Protein AF-A0A8J2L3B1-F1 (afdb_monomer_lite)

Radius of gyration: 19.69 Å; chains: 1; bounding box: 52×50×44 Å

Structure (mmCIF, N/CA/C/O backbone):
data_AF-A0A8J2L3B1-F1
#
_entry.id   AF-A0A8J2L3B1-F1
#
loop_
_atom_site.group_PDB
_atom_site.id
_atom_site.type_symbol
_atom_site.label_atom_id
_atom_site.label_alt_id
_atom_site.label_comp_id
_atom_site.label_asym_id
_atom_site.label_entity_id
_atom_site.label_seq_id
_atom_site.pdbx_PDB_ins_code
_atom_site.Cartn_x
_atom_site.Cartn_y
_atom_site.Cartn_z
_atom_site.occupancy
_atom_site.B_iso_or_equiv
_atom_site.auth_seq_id
_atom_site.auth_comp_id
_atom_site.auth_asym_id
_atom_site.auth_atom_id
_atom_site.pdbx_PDB_model_num
ATOM 1 N N . MET A 1 1 ? 34.720 2.460 -19.865 1.00 33.59 1 MET A N 1
ATOM 2 C CA . MET A 1 1 ? 34.268 1.052 -19.867 1.00 33.59 1 MET A CA 1
ATOM 3 C C . MET A 1 1 ? 33.206 0.924 -18.784 1.00 33.59 1 MET A C 1
ATOM 5 O O . MET A 1 1 ? 33.549 0.903 -17.614 1.00 33.59 1 MET A O 1
ATOM 9 N N . SER A 1 2 ? 31.931 1.013 -19.170 1.00 39.97 2 SER A N 1
ATOM 10 C CA . SER A 1 2 ? 30.773 0.931 -18.266 1.00 39.97 2 SER A CA 1
ATOM 11 C C . SER A 1 2 ? 30.398 -0.542 -18.116 1.00 39.97 2 SER A C 1
ATOM 13 O O . SER A 1 2 ? 30.169 -1.185 -19.138 1.00 39.97 2 SER A O 1
ATOM 15 N N . SER A 1 3 ? 30.393 -1.092 -16.899 1.00 41.16 3 SER A N 1
ATOM 16 C CA . SER A 1 3 ? 30.040 -2.505 -16.676 1.00 41.16 3 SER A CA 1
ATOM 17 C C . SER A 1 3 ? 28.597 -2.776 -17.137 1.00 41.16 3 SER A C 1
ATOM 19 O O . SER A 1 3 ? 27.703 -2.028 -16.733 1.00 41.16 3 SER A O 1
ATOM 21 N N . PRO A 1 4 ? 28.328 -3.808 -17.958 1.00 48.97 4 PRO A N 1
ATOM 22 C CA . PRO A 1 4 ? 26.982 -4.195 -18.366 1.00 48.97 4 PRO A CA 1
ATOM 23 C C . PRO A 1 4 ? 26.351 -5.128 -17.314 1.00 48.97 4 PRO A C 1
ATOM 25 O O . PRO A 1 4 ? 25.998 -6.261 -17.616 1.00 48.97 4 PRO A O 1
ATOM 28 N N . ASP A 1 5 ? 26.224 -4.682 -16.062 1.00 47.03 5 ASP A N 1
ATOM 29 C CA . ASP A 1 5 ? 25.797 -5.544 -14.936 1.00 47.03 5 ASP A CA 1
ATOM 30 C C . ASP A 1 5 ? 24.284 -5.548 -14.657 1.00 47.03 5 ASP A C 1
ATOM 32 O O . ASP A 1 5 ? 23.798 -6.165 -13.712 1.00 47.03 5 ASP A O 1
ATOM 36 N N . CYS A 1 6 ? 23.500 -4.826 -15.448 1.00 49.94 6 CYS A N 1
ATOM 37 C CA . CYS A 1 6 ? 22.132 -4.456 -15.083 1.00 49.94 6 CYS A CA 1
ATOM 38 C C . CYS A 1 6 ? 21.041 -5.079 -15.975 1.00 49.94 6 CYS A C 1
ATOM 40 O O . CYS A 1 6 ? 19.882 -5.161 -15.558 1.00 49.94 6 CYS A O 1
ATOM 42 N N . LEU A 1 7 ? 21.406 -5.573 -17.166 1.00 42.59 7 LEU A N 1
ATOM 43 C CA . LEU A 1 7 ? 20.522 -6.339 -18.059 1.00 42.59 7 LEU A CA 1
ATOM 44 C C . LEU A 1 7 ? 20.191 -7.739 -17.498 1.00 42.59 7 LEU A C 1
ATOM 46 O O . LEU A 1 7 ? 19.320 -8.425 -18.023 1.00 42.59 7 LEU A O 1
ATOM 50 N N . SER A 1 8 ? 20.856 -8.142 -16.413 1.00 53.88 8 SER A N 1
ATOM 51 C CA . SER A 1 8 ? 20.814 -9.465 -15.782 1.00 53.88 8 SER A CA 1
ATOM 52 C C . SER A 1 8 ? 20.020 -9.523 -14.474 1.00 53.88 8 SER A C 1
ATOM 54 O O . SER A 1 8 ? 19.992 -10.579 -13.845 1.00 53.88 8 SER A O 1
ATOM 56 N N . ARG A 1 9 ? 19.355 -8.436 -14.038 1.00 59.44 9 ARG A N 1
ATOM 57 C CA . ARG A 1 9 ? 18.649 -8.442 -12.739 1.00 59.44 9 ARG A CA 1
ATOM 58 C C . ARG A 1 9 ? 17.616 -9.562 -12.625 1.00 59.44 9 ARG A C 1
ATOM 60 O O . ARG A 1 9 ? 17.432 -10.072 -11.528 1.00 59.44 9 ARG A O 1
ATOM 67 N N . LEU A 1 10 ? 16.973 -9.942 -13.734 1.00 62.69 10 LEU A N 1
ATOM 68 C CA . LEU A 1 10 ? 16.026 -11.056 -13.806 1.00 62.69 10 LEU A CA 1
ATOM 69 C C . LEU A 1 10 ? 16.113 -11.754 -15.172 1.00 62.69 10 LEU A C 1
ATOM 71 O O . LEU A 1 10 ? 15.620 -11.200 -16.157 1.00 62.69 10 LEU A O 1
ATOM 75 N N . PRO A 1 11 ? 16.719 -12.951 -15.267 1.00 62.03 11 PRO A N 1
ATOM 76 C CA . PRO A 1 11 ? 16.758 -13.689 -16.522 1.00 62.03 11 PRO A CA 1
ATOM 77 C C . PRO A 1 11 ? 15.352 -14.161 -16.956 1.00 62.03 11 PRO A C 1
ATOM 79 O O . PRO A 1 11 ? 14.481 -14.392 -16.108 1.00 62.03 11 PRO A O 1
ATOM 82 N N . PRO A 1 12 ? 15.098 -14.337 -18.268 1.00 59.25 12 PRO A N 1
ATOM 83 C CA . PRO A 1 12 ? 13.831 -14.866 -18.770 1.00 59.25 12 PRO A CA 1
ATOM 84 C C . PRO A 1 12 ? 13.526 -16.248 -18.178 1.00 59.25 12 PRO A C 1
ATOM 86 O O . PRO A 1 12 ? 14.397 -17.112 -18.123 1.00 59.25 12 PRO A O 1
ATOM 89 N N . GLY A 1 13 ? 12.285 -16.469 -17.738 1.00 61.12 13 GLY A N 1
ATOM 90 C CA . GLY A 1 13 ? 11.867 -17.736 -17.115 1.00 61.12 13 GLY A CA 1
ATOM 91 C C . GLY A 1 13 ? 12.186 -17.856 -15.620 1.00 61.12 13 GLY A C 1
ATOM 92 O O . GLY A 1 13 ? 11.902 -18.889 -15.019 1.00 61.12 13 GLY A O 1
ATOM 93 N N . HIS A 1 14 ? 12.738 -16.804 -15.013 1.00 65.56 14 HIS A N 1
ATOM 94 C CA . HIS A 1 14 ? 12.866 -16.679 -13.565 1.00 65.56 14 HIS A CA 1
ATOM 95 C C . HIS A 1 14 ? 11.504 -16.414 -12.905 1.00 65.56 14 HIS A C 1
ATOM 97 O O . HIS A 1 14 ? 10.657 -15.716 -13.460 1.00 65.56 14 HIS A O 1
ATOM 103 N N . VAL A 1 15 ? 11.291 -16.919 -11.692 1.00 66.44 15 VAL A N 1
ATOM 104 C CA . VAL A 1 15 ? 10.022 -16.769 -10.946 1.00 66.44 15 VAL A CA 1
ATOM 105 C C . VAL A 1 15 ? 9.650 -15.300 -10.729 1.00 66.44 15 VAL A C 1
ATOM 107 O O . VAL A 1 15 ? 8.481 -14.918 -10.775 1.00 66.44 15 VAL A O 1
ATOM 110 N N . LEU A 1 16 ? 10.648 -14.435 -10.542 1.00 69.62 16 LEU A N 1
ATOM 111 C CA . LEU A 1 16 ? 10.411 -13.004 -10.385 1.00 69.62 16 LEU A CA 1
ATOM 112 C C . LEU A 1 16 ? 10.019 -12.325 -11.715 1.00 69.62 16 LEU A C 1
ATOM 114 O O . LEU A 1 16 ? 9.350 -11.292 -11.704 1.00 69.62 16 LEU A O 1
ATOM 118 N N . HIS A 1 17 ? 10.355 -12.918 -12.868 1.00 70.25 17 HIS A N 1
ATOM 119 C CA . HIS A 1 17 ? 9.866 -12.462 -14.173 1.00 70.25 17 HIS A CA 1
ATOM 120 C C . HIS A 1 17 ? 8.367 -12.756 -14.342 1.00 70.25 17 HIS A C 1
ATOM 122 O O . HIS A 1 17 ? 7.621 -11.909 -14.834 1.00 70.25 17 HIS A O 1
ATOM 128 N N . GLU A 1 18 ? 7.892 -13.914 -13.871 1.00 68.00 18 GLU A N 1
ATOM 129 C CA . GLU A 1 18 ? 6.455 -14.231 -13.823 1.00 68.00 18 GLU A CA 1
ATOM 130 C C . GLU A 1 18 ? 5.702 -13.276 -12.886 1.00 68.00 18 GLU A C 1
ATOM 132 O O . GLU A 1 18 ? 4.627 -12.788 -13.234 1.00 68.00 18 GLU A O 1
ATOM 137 N N . ARG A 1 19 ? 6.323 -12.904 -11.759 1.00 68.19 19 ARG A N 1
ATOM 138 C CA . ARG A 1 19 ? 5.835 -11.854 -10.844 1.00 68.19 19 ARG A CA 1
ATOM 139 C C . ARG A 1 19 ? 5.691 -10.484 -11.478 1.00 68.19 19 ARG A C 1
ATOM 141 O O . ARG A 1 19 ? 4.853 -9.699 -11.060 1.00 68.19 19 ARG A O 1
ATOM 148 N N . SER A 1 20 ? 6.517 -10.191 -12.469 1.00 69.50 20 SER A N 1
ATOM 149 C CA . SER A 1 20 ? 6.549 -8.888 -13.131 1.00 69.50 20 SER A CA 1
ATOM 150 C C . SER A 1 20 ? 5.639 -8.858 -14.354 1.00 69.50 20 SER A C 1
ATOM 152 O O . SER A 1 20 ? 5.878 -8.112 -15.296 1.00 69.50 20 SER A O 1
ATOM 154 N N . PHE A 1 21 ? 4.619 -9.721 -14.401 1.00 70.38 21 PHE A N 1
ATOM 155 C CA . PHE A 1 21 ? 3.727 -9.856 -15.557 1.00 70.38 21 PHE A CA 1
ATOM 156 C C . PHE A 1 21 ? 4.482 -10.153 -16.861 1.00 70.38 21 PHE A C 1
ATOM 158 O O . PHE A 1 21 ? 4.081 -9.715 -17.940 1.00 70.38 21 PHE A O 1
ATOM 165 N N . LYS A 1 22 ? 5.605 -10.880 -16.763 1.00 70.62 22 LYS A N 1
ATOM 166 C CA . LYS A 1 22 ? 6.511 -11.177 -17.884 1.00 70.62 22 LYS A CA 1
ATOM 167 C C . LYS A 1 22 ? 7.067 -9.922 -18.575 1.00 70.62 22 LYS A C 1
ATOM 169 O O . LYS A 1 22 ? 7.414 -9.966 -19.754 1.00 70.62 22 LYS A O 1
ATOM 174 N N . LYS A 1 23 ? 7.123 -8.795 -17.860 1.00 73.50 23 LYS A N 1
ATOM 175 C CA . LYS A 1 23 ? 7.695 -7.533 -18.331 1.00 73.50 23 LYS A CA 1
ATOM 176 C C . LYS A 1 23 ? 8.611 -6.959 -17.245 1.00 73.50 23 LYS A C 1
ATOM 178 O O . LYS A 1 23 ? 8.201 -6.870 -16.096 1.00 73.50 23 LYS A O 1
ATOM 183 N N . PRO A 1 24 ? 9.833 -6.509 -17.562 1.00 72.50 24 PRO A N 1
ATOM 184 C CA . PRO A 1 24 ? 10.739 -5.933 -16.568 1.00 72.50 24 PRO A CA 1
ATOM 185 C C . PRO A 1 24 ? 10.355 -4.475 -16.253 1.00 72.50 24 PRO A C 1
ATOM 187 O O . PRO A 1 24 ? 11.099 -3.542 -16.570 1.00 72.50 24 PRO A O 1
ATOM 190 N N . LEU A 1 25 ? 9.162 -4.263 -15.691 1.00 76.62 25 LEU A N 1
ATOM 191 C CA . LEU A 1 25 ? 8.579 -2.952 -15.391 1.00 76.62 25 LEU A CA 1
ATOM 192 C C . LEU A 1 25 ? 8.595 -2.645 -13.888 1.00 76.62 25 LEU A C 1
ATOM 194 O O . LEU A 1 25 ? 8.696 -3.530 -13.040 1.00 76.62 25 LEU A O 1
ATOM 198 N N . GLY A 1 26 ? 8.445 -1.361 -13.563 1.00 79.56 26 GLY A N 1
ATOM 199 C CA . GLY A 1 26 ? 8.335 -0.884 -12.189 1.00 79.56 26 GLY A CA 1
ATOM 200 C C . GLY A 1 26 ? 9.679 -0.722 -11.477 1.00 79.56 26 GLY A C 1
ATOM 201 O O . GLY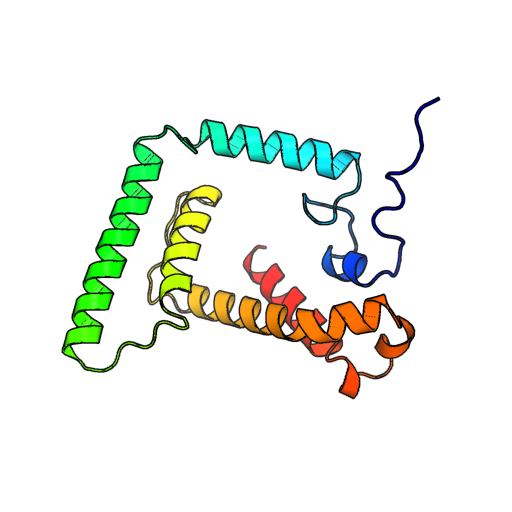 A 1 26 ? 10.743 -0.687 -12.091 1.00 79.56 26 GLY A O 1
ATOM 202 N N . ILE A 1 27 ? 9.615 -0.568 -10.153 1.00 84.38 27 ILE A N 1
ATOM 203 C CA . ILE A 1 27 ? 10.783 -0.253 -9.312 1.00 84.38 27 ILE A CA 1
ATOM 204 C C . ILE A 1 27 ? 11.381 -1.518 -8.675 1.00 84.38 27 ILE A C 1
ATOM 206 O O . ILE A 1 27 ? 12.591 -1.612 -8.524 1.00 84.38 27 ILE A O 1
ATOM 210 N N . LEU A 1 28 ? 10.568 -2.509 -8.305 1.00 78.75 28 LEU A N 1
ATOM 211 C CA . LEU A 1 28 ? 11.070 -3.693 -7.592 1.00 78.75 28 LEU A CA 1
ATOM 212 C C . LEU A 1 28 ? 11.743 -4.708 -8.525 1.00 78.75 28 LEU A C 1
ATOM 214 O O . LEU A 1 28 ? 12.774 -5.274 -8.177 1.00 78.75 28 LEU A O 1
ATOM 218 N N . PHE A 1 29 ? 11.183 -4.903 -9.719 1.00 74.56 29 PHE A N 1
ATOM 219 C CA . PHE A 1 29 ? 11.625 -5.917 -10.681 1.00 74.56 29 PHE A CA 1
ATOM 220 C C . PHE A 1 29 ? 11.934 -5.327 -12.070 1.00 74.56 29 PHE A C 1
ATOM 222 O O . PHE A 1 29 ? 12.010 -6.041 -13.071 1.00 74.56 29 PHE A O 1
ATOM 229 N N . GLY A 1 30 ? 12.106 -4.003 -12.136 1.00 73.06 30 GLY A N 1
ATOM 230 C CA . GLY A 1 30 ? 12.464 -3.295 -13.359 1.00 73.06 30 GLY A CA 1
ATOM 231 C C . GLY A 1 30 ? 13.917 -3.523 -13.774 1.00 73.06 30 GLY A C 1
ATOM 232 O O . GLY A 1 30 ? 14.808 -3.692 -12.935 1.00 73.06 30 GLY A O 1
ATOM 233 N N . ASN A 1 31 ? 14.168 -3.470 -15.083 1.00 77.56 31 ASN A N 1
ATOM 234 C CA . ASN A 1 31 ? 15.529 -3.349 -15.615 1.00 77.56 31 ASN A CA 1
ATOM 235 C C . ASN A 1 31 ? 16.112 -1.951 -15.318 1.00 77.56 31 ASN A C 1
ATOM 237 O O . ASN A 1 31 ? 15.400 -1.080 -14.828 1.00 77.56 31 ASN A O 1
ATOM 241 N N . GLU A 1 32 ? 17.393 -1.717 -15.611 1.00 76.62 32 GLU A N 1
ATOM 242 C CA . GLU A 1 32 ? 18.079 -0.458 -15.262 1.00 76.62 32 GLU A CA 1
ATOM 243 C C . GLU A 1 32 ? 17.320 0.806 -15.688 1.00 76.62 32 GLU A C 1
ATOM 245 O O . GLU A 1 32 ? 17.096 1.704 -14.874 1.00 76.62 32 GLU A O 1
ATOM 250 N N . ILE A 1 33 ? 16.894 0.845 -16.952 1.00 83.12 33 ILE A N 1
ATOM 251 C CA . ILE A 1 33 ? 16.253 2.013 -17.557 1.00 83.12 33 ILE A CA 1
ATOM 252 C C . ILE A 1 33 ? 14.876 2.234 -16.927 1.00 83.12 33 ILE A C 1
ATOM 254 O O . ILE A 1 33 ? 14.591 3.327 -16.434 1.00 83.12 33 ILE A O 1
ATOM 258 N N . ASN A 1 34 ? 14.038 1.194 -16.883 1.00 83.00 34 ASN A N 1
ATOM 259 C CA . ASN A 1 34 ? 12.690 1.295 -16.324 1.00 83.00 34 ASN A CA 1
ATOM 260 C C . ASN A 1 34 ? 12.739 1.614 -14.831 1.00 83.00 34 ASN A C 1
ATOM 262 O O . ASN A 1 34 ? 11.988 2.461 -14.357 1.00 83.00 34 ASN A O 1
ATOM 266 N N . TRP A 1 35 ? 13.668 1.001 -14.098 1.00 85.25 35 TRP A N 1
ATOM 267 C CA . TRP A 1 35 ? 13.891 1.286 -12.689 1.00 85.25 35 TRP A CA 1
ATOM 268 C C . TRP A 1 35 ? 14.270 2.749 -12.462 1.00 85.25 35 TRP A C 1
ATOM 270 O O . TRP A 1 35 ? 13.657 3.409 -11.623 1.00 85.25 35 TRP A O 1
ATOM 280 N N . ALA A 1 36 ? 15.251 3.273 -13.205 1.00 87.00 36 ALA A N 1
ATO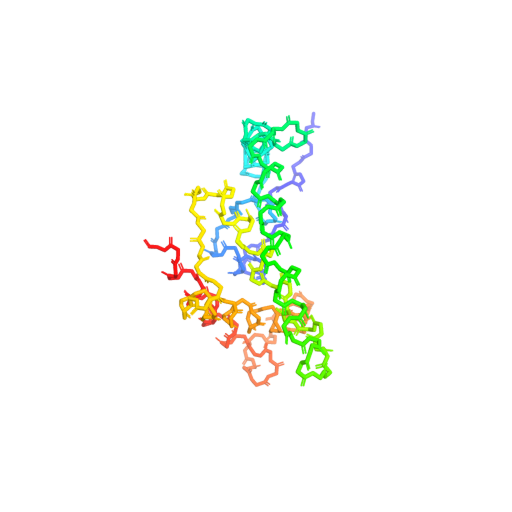M 281 C CA . ALA A 1 36 ? 15.721 4.646 -13.041 1.00 87.00 36 ALA A CA 1
ATOM 282 C C . ALA A 1 36 ? 14.603 5.657 -13.335 1.00 87.00 36 ALA A C 1
ATOM 284 O O . ALA A 1 36 ? 14.389 6.595 -12.559 1.00 87.00 36 ALA A O 1
ATOM 285 N N . VAL A 1 37 ? 13.845 5.427 -14.412 1.00 90.44 37 VAL A N 1
ATOM 286 C CA . VAL A 1 37 ? 12.702 6.263 -14.796 1.00 90.44 37 VAL A CA 1
ATOM 287 C C . VAL A 1 37 ? 11.591 6.183 -13.751 1.00 90.44 37 VAL A C 1
ATOM 289 O O . VAL A 1 37 ? 11.204 7.219 -13.210 1.00 90.44 37 VAL A O 1
ATOM 292 N N . CYS A 1 38 ? 11.111 4.983 -13.406 1.00 90.25 38 CYS A N 1
ATOM 293 C CA . CYS A 1 38 ? 10.035 4.799 -12.430 1.00 90.25 38 CYS A CA 1
ATOM 294 C C . CYS A 1 38 ? 10.419 5.339 -11.049 1.00 90.25 38 CYS A C 1
ATOM 296 O O . CYS A 1 38 ? 9.596 5.983 -10.403 1.00 90.25 38 CYS A O 1
ATOM 298 N N . ARG A 1 39 ? 11.666 5.143 -10.602 1.00 91.00 39 ARG A N 1
ATOM 299 C CA . ARG A 1 39 ? 12.160 5.677 -9.326 1.00 91.00 39 ARG A CA 1
ATOM 300 C C . ARG A 1 39 ? 12.199 7.203 -9.330 1.00 91.00 39 ARG A C 1
ATOM 302 O O . ARG A 1 39 ? 11.725 7.818 -8.376 1.00 91.00 39 ARG A O 1
ATOM 309 N N . SER A 1 40 ? 12.756 7.816 -10.379 1.00 92.62 40 SER A N 1
ATOM 310 C CA . SER A 1 40 ? 12.815 9.281 -10.495 1.00 92.62 40 SER A CA 1
ATOM 311 C C . SER A 1 40 ? 11.413 9.881 -10.557 1.00 92.62 40 SER A C 1
ATOM 313 O O . SER A 1 40 ? 11.124 10.851 -9.858 1.00 92.62 40 SER A O 1
ATOM 315 N N . PHE A 1 41 ? 10.530 9.272 -11.350 1.00 92.38 41 PHE A N 1
ATOM 316 C CA . PHE A 1 41 ? 9.131 9.659 -11.453 1.00 92.38 41 PHE A CA 1
ATOM 317 C C . PHE A 1 41 ? 8.425 9.564 -10.097 1.00 92.38 41 PHE A C 1
ATOM 319 O O . PHE A 1 41 ? 7.925 10.575 -9.614 1.00 92.38 41 PHE A O 1
ATOM 326 N N . ALA A 1 42 ? 8.451 8.399 -9.443 1.00 90.12 42 ALA A N 1
ATOM 327 C CA . ALA A 1 42 ? 7.783 8.183 -8.162 1.00 90.12 42 ALA A CA 1
ATOM 328 C C . ALA A 1 42 ? 8.283 9.151 -7.083 1.00 90.12 42 ALA A C 1
ATOM 330 O O . ALA A 1 42 ? 7.479 9.774 -6.400 1.00 90.12 42 ALA A O 1
ATOM 331 N N . SER A 1 43 ? 9.601 9.349 -6.970 1.00 89.75 43 SER A N 1
ATOM 332 C CA . SER A 1 43 ? 10.174 10.278 -5.990 1.00 89.75 43 SER A CA 1
ATOM 333 C C . SER A 1 43 ? 9.737 11.726 -6.236 1.00 89.75 43 SER A C 1
ATOM 335 O O . SER A 1 43 ? 9.319 12.408 -5.299 1.00 89.75 43 SER A O 1
ATOM 337 N N . LYS A 1 44 ? 9.765 12.190 -7.493 1.00 91.00 44 LYS A N 1
ATOM 338 C CA . LYS A 1 44 ? 9.297 13.537 -7.857 1.00 91.00 44 LYS A CA 1
ATOM 339 C C . LYS A 1 44 ? 7.802 13.704 -7.597 1.00 91.00 44 LYS A C 1
ATOM 341 O O . LYS A 1 44 ? 7.395 14.744 -7.090 1.00 91.00 44 LYS A O 1
ATOM 346 N N . THR A 1 45 ? 6.996 12.702 -7.937 1.00 88.19 45 THR A N 1
ATOM 347 C CA . THR A 1 45 ? 5.546 12.717 -7.726 1.00 88.19 45 THR A CA 1
ATOM 348 C C . THR A 1 45 ? 5.209 12.740 -6.238 1.00 88.19 45 THR A C 1
ATOM 350 O O . THR A 1 45 ? 4.473 13.624 -5.816 1.00 88.19 45 THR A O 1
ATOM 353 N N . LEU A 1 46 ? 5.815 11.870 -5.423 1.00 85.62 46 LEU A N 1
ATOM 354 C CA . LEU A 1 46 ? 5.621 11.866 -3.968 1.00 85.62 46 LEU A CA 1
ATOM 355 C C . LEU A 1 46 ? 5.987 13.220 -3.350 1.00 85.62 46 LEU A C 1
ATOM 357 O O . LEU A 1 46 ? 5.219 13.766 -2.561 1.00 85.62 46 LEU A O 1
ATOM 361 N N . HIS A 1 47 ? 7.114 13.809 -3.758 1.00 85.12 47 HIS A N 1
ATOM 362 C CA . HIS A 1 47 ? 7.510 15.131 -3.275 1.00 85.12 47 HIS A CA 1
ATOM 363 C C . HIS A 1 47 ? 6.497 16.222 -3.663 1.00 85.12 47 HIS A C 1
ATOM 365 O O . HIS A 1 47 ? 6.107 17.025 -2.819 1.00 85.12 47 HIS A O 1
ATOM 371 N N . LYS A 1 48 ? 6.014 16.223 -4.915 1.00 83.75 48 LYS A N 1
ATOM 372 C CA . LYS A 1 48 ? 4.980 17.162 -5.392 1.00 83.75 48 LYS A CA 1
ATOM 373 C C . LYS A 1 48 ? 3.640 16.998 -4.675 1.00 83.75 48 LYS A C 1
ATOM 375 O O . LYS A 1 48 ? 2.958 17.990 -4.452 1.00 83.75 48 LYS A O 1
ATOM 380 N N . LEU A 1 49 ? 3.274 15.771 -4.310 1.00 77.88 49 LEU A N 1
ATOM 381 C CA . LEU A 1 49 ? 2.057 15.470 -3.549 1.00 77.88 49 LEU A CA 1
ATOM 382 C C . LEU A 1 49 ? 2.156 15.879 -2.070 1.00 77.88 49 LEU A C 1
ATOM 384 O O . LEU A 1 49 ? 1.176 15.770 -1.339 1.00 77.88 49 LEU A O 1
ATOM 388 N N . GLY A 1 50 ? 3.311 16.383 -1.625 1.00 76.81 50 GLY A N 1
ATOM 389 C CA . GLY A 1 50 ? 3.496 16.876 -0.265 1.00 76.81 50 GLY A CA 1
ATOM 390 C C . GLY A 1 50 ? 4.078 15.845 0.698 1.00 76.81 50 GLY A C 1
ATOM 391 O O . GLY A 1 50 ? 4.039 16.066 1.908 1.00 76.81 50 GLY A O 1
ATOM 392 N N . PHE A 1 51 ? 4.657 14.748 0.199 1.00 76.06 51 PHE A N 1
ATOM 393 C CA . PHE A 1 51 ? 5.385 13.805 1.046 1.00 76.06 51 PHE A CA 1
ATOM 394 C C . PHE A 1 51 ? 6.502 14.534 1.817 1.00 76.06 51 PHE A C 1
ATOM 396 O O . PHE A 1 51 ? 7.440 15.076 1.225 1.00 76.06 51 PHE A O 1
ATOM 403 N N . GLY A 1 52 ? 6.367 14.571 3.146 1.00 71.12 52 GLY A N 1
ATOM 404 C CA . GLY A 1 52 ? 7.311 15.185 4.084 1.00 71.12 52 GLY A CA 1
ATOM 405 C C . GLY A 1 52 ? 7.077 16.660 4.439 1.00 71.12 52 GLY A C 1
ATOM 406 O O . GLY A 1 52 ? 7.749 17.135 5.349 1.00 71.12 52 GLY A O 1
ATOM 407 N N . ARG A 1 53 ? 6.182 17.399 3.754 1.00 72.00 53 ARG A N 1
ATOM 408 C CA . ARG A 1 53 ? 5.927 18.841 4.029 1.00 72.00 53 ARG A CA 1
ATOM 409 C C . ARG A 1 53 ? 4.512 19.353 3.705 1.00 72.00 53 ARG A C 1
ATOM 411 O O . ARG A 1 53 ? 4.241 20.537 3.884 1.00 72.00 53 ARG A O 1
ATOM 418 N N . GLY A 1 54 ? 3.628 18.527 3.151 1.00 78.81 54 GLY A N 1
ATOM 419 C CA . GLY A 1 54 ? 2.322 18.966 2.664 1.00 78.81 54 GLY A CA 1
ATOM 420 C C . GLY A 1 54 ? 1.231 18.862 3.721 1.00 78.81 54 GLY A C 1
ATOM 421 O O . GLY A 1 54 ? 0.811 17.755 4.044 1.00 78.81 54 GLY A O 1
ATOM 422 N N . ALA A 1 55 ? 0.690 20.004 4.153 1.00 78.62 55 ALA A N 1
ATOM 423 C CA . ALA A 1 55 ? -0.433 20.075 5.097 1.00 78.62 55 ALA A CA 1
ATOM 424 C C . ALA A 1 55 ? -1.660 19.260 4.646 1.00 78.62 55 ALA A C 1
ATOM 426 O O . ALA A 1 55 ? -2.371 18.686 5.464 1.00 78.62 55 ALA A O 1
ATOM 427 N N . ARG A 1 56 ? -1.888 19.159 3.327 1.00 80.62 56 ARG A N 1
ATOM 428 C CA . ARG A 1 56 ? -2.974 18.350 2.762 1.00 80.62 56 ARG A CA 1
ATOM 429 C C . ARG A 1 56 ? -2.809 16.872 3.100 1.00 80.62 56 ARG A C 1
ATOM 431 O O . ARG A 1 56 ? -3.777 16.238 3.481 1.00 80.62 56 ARG A O 1
ATOM 438 N N . LEU A 1 57 ? -1.604 16.327 2.956 1.00 80.94 57 LEU A N 1
ATOM 439 C CA . LEU A 1 57 ? -1.353 14.924 3.255 1.00 80.94 57 LEU A CA 1
ATOM 440 C C . LEU A 1 57 ? -1.529 14.637 4.748 1.00 80.94 57 LEU A C 1
ATOM 442 O O . LEU A 1 57 ? -2.197 13.681 5.123 1.00 80.94 57 LEU A O 1
ATOM 446 N N . GLU A 1 58 ? -0.916 15.468 5.583 1.00 85.88 58 GLU A N 1
ATOM 447 C CA . GLU A 1 58 ? -1.000 15.332 7.033 1.00 85.88 58 GLU A CA 1
ATOM 448 C C . GLU A 1 58 ? -2.453 15.365 7.509 1.00 85.88 58 GLU A C 1
ATOM 450 O O . GLU A 1 58 ? -2.851 14.524 8.306 1.00 85.88 58 GLU A O 1
ATOM 455 N N . TYR A 1 59 ? -3.270 16.247 6.927 1.00 87.81 59 TYR A N 1
ATOM 456 C CA . TYR A 1 59 ? -4.709 16.274 7.162 1.00 87.81 59 TYR A CA 1
ATOM 457 C C . TYR A 1 59 ? -5.375 14.920 6.876 1.00 87.81 59 TYR A C 1
ATOM 459 O O . TYR A 1 59 ? -6.058 14.403 7.750 1.00 87.81 59 TYR A O 1
ATOM 467 N N . TYR A 1 60 ? -5.135 14.299 5.714 1.00 85.12 60 TYR A N 1
ATOM 468 C CA . TYR A 1 60 ? -5.746 12.998 5.397 1.00 85.12 60 TYR A CA 1
ATOM 469 C C . TYR A 1 60 ? -5.261 11.865 6.294 1.00 85.12 60 TYR A C 1
ATOM 471 O O . TYR A 1 60 ? -6.060 11.015 6.676 1.00 85.12 60 TYR A O 1
ATOM 479 N N . ILE A 1 61 ? -3.971 11.851 6.638 1.00 89.00 61 ILE A N 1
ATOM 480 C CA . ILE A 1 61 ? -3.439 10.869 7.585 1.00 89.00 61 ILE A CA 1
ATOM 481 C C . ILE A 1 61 ? -4.130 11.045 8.939 1.00 89.00 61 ILE A C 1
ATOM 483 O O . ILE A 1 61 ? -4.592 10.060 9.502 1.00 89.00 61 ILE A O 1
ATOM 487 N N . ASN A 1 62 ? -4.249 12.279 9.433 1.00 91.62 62 ASN A N 1
ATOM 488 C CA . ASN A 1 62 ? -4.910 12.564 10.705 1.00 91.62 62 ASN A CA 1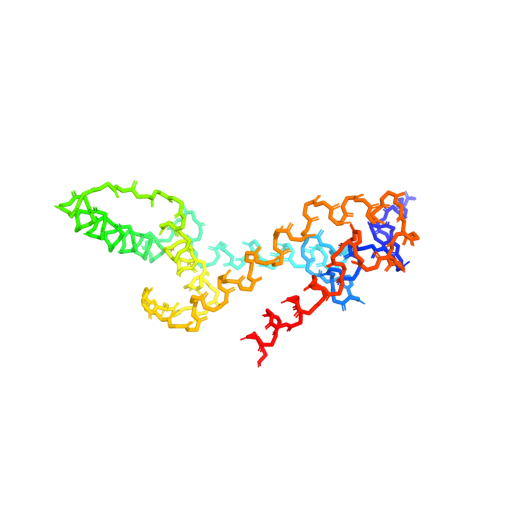
ATOM 489 C C . ASN A 1 62 ? -6.392 12.179 10.676 1.00 91.62 62 ASN A C 1
ATOM 491 O O . ASN A 1 62 ? -6.850 11.531 11.607 1.00 91.62 62 ASN A O 1
ATOM 495 N N . THR A 1 63 ? -7.114 12.477 9.592 1.00 90.25 63 THR A N 1
ATOM 496 C CA . THR A 1 63 ? -8.510 12.043 9.425 1.00 90.25 63 THR A CA 1
ATOM 497 C C . THR A 1 63 ? -8.642 10.519 9.479 1.00 90.25 63 THR A C 1
ATOM 499 O O . 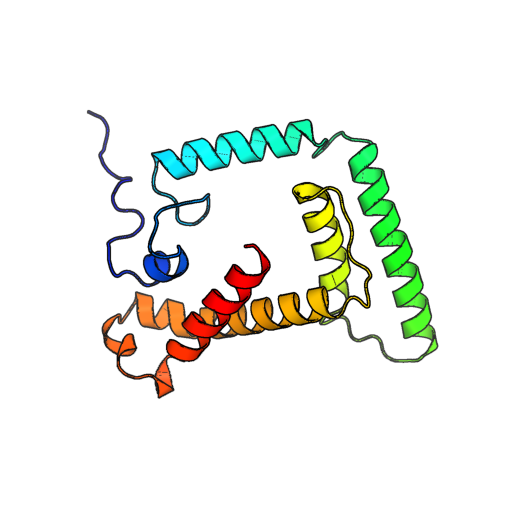THR A 1 63 ? -9.505 10.004 10.182 1.00 90.25 63 THR A O 1
ATOM 502 N N . GLU A 1 64 ? -7.776 9.776 8.785 1.00 91.00 64 GLU A N 1
ATOM 503 C CA . GLU A 1 64 ? -7.834 8.309 8.815 1.00 91.00 64 GLU A CA 1
ATOM 504 C C . GLU A 1 64 ? -7.445 7.749 10.197 1.00 91.00 64 GLU A C 1
ATOM 506 O O . GLU A 1 64 ? -7.992 6.740 10.647 1.00 91.00 64 GLU A O 1
ATOM 511 N N . VAL A 1 65 ? -6.510 8.402 10.893 1.00 92.94 65 VAL A N 1
ATOM 512 C CA . VAL A 1 65 ? -6.119 8.052 12.266 1.00 92.94 65 VAL A CA 1
ATOM 513 C C . VAL A 1 65 ? -7.277 8.284 13.235 1.00 92.94 65 VAL A C 1
ATOM 515 O O . VAL A 1 65 ? -7.568 7.389 14.024 1.00 92.94 65 VAL A O 1
ATOM 518 N N . GLU A 1 66 ? -7.969 9.421 13.149 1.00 93.75 66 GLU A N 1
ATOM 519 C CA . GLU A 1 66 ? -9.169 9.720 13.943 1.00 93.75 66 GLU A CA 1
ATOM 520 C C . GLU A 1 66 ? -10.262 8.663 13.710 1.00 93.75 66 GLU A C 1
ATOM 522 O O . GLU A 1 66 ? -10.731 8.045 14.667 1.00 93.75 66 GLU A O 1
ATOM 527 N N . ASP A 1 67 ? -10.583 8.355 12.447 1.00 90.12 67 ASP A N 1
ATOM 528 C CA . ASP A 1 67 ? -11.555 7.311 12.081 1.00 90.12 67 ASP A CA 1
ATOM 529 C C . ASP A 1 67 ? -11.147 5.921 12.613 1.00 90.12 67 ASP A C 1
ATOM 531 O O . ASP A 1 67 ? -11.995 5.089 12.958 1.00 90.12 67 ASP A O 1
ATOM 535 N N . THR A 1 68 ? -9.843 5.644 12.677 1.00 90.50 68 THR A N 1
ATOM 536 C CA . THR A 1 68 ? -9.299 4.381 13.195 1.00 90.50 68 THR A CA 1
ATOM 537 C C . THR A 1 68 ? -9.372 4.312 14.721 1.00 90.50 68 THR A C 1
ATOM 539 O O . THR A 1 68 ? -9.692 3.252 15.259 1.00 90.50 68 THR A O 1
ATOM 542 N N . ILE A 1 69 ? -9.114 5.419 15.422 1.00 92.31 69 ILE A N 1
ATOM 543 C CA . ILE A 1 69 ? -9.224 5.506 16.886 1.00 92.31 69 ILE A CA 1
ATOM 544 C C . ILE A 1 69 ? -10.676 5.293 17.316 1.00 92.31 69 ILE A C 1
ATOM 546 O O . ILE A 1 69 ? -10.922 4.449 18.171 1.00 92.31 69 ILE A O 1
ATOM 550 N N . LEU A 1 70 ? -11.636 5.953 16.662 1.00 91.25 70 LEU A N 1
ATOM 551 C CA . LEU A 1 70 ? -13.063 5.783 16.966 1.00 91.25 70 LEU A CA 1
ATOM 552 C C . LEU A 1 70 ? -13.510 4.316 16.841 1.00 91.25 70 LEU A C 1
ATOM 554 O O . LEU A 1 70 ? -14.242 3.798 17.681 1.00 91.25 70 LEU A O 1
ATOM 558 N N . LYS A 1 71 ? -13.021 3.604 15.819 1.00 87.81 71 LYS A N 1
ATOM 559 C CA . LYS A 1 71 ? -13.293 2.164 15.650 1.00 87.81 71 LYS A CA 1
ATOM 560 C C . LYS A 1 71 ? -12.629 1.314 16.718 1.00 87.81 71 LYS A C 1
ATOM 562 O O . LYS A 1 71 ? -13.188 0.302 17.133 1.00 87.81 71 LYS A O 1
ATOM 567 N N . LEU A 1 72 ? -11.425 1.692 17.139 1.00 90.00 72 LEU A N 1
ATOM 568 C CA . LEU A 1 72 ? -10.721 0.999 18.208 1.00 90.00 72 LEU A CA 1
ATOM 569 C C . LEU A 1 72 ? -11.479 1.133 19.533 1.00 90.00 72 LEU A C 1
ATOM 571 O O . LEU A 1 72 ? -11.624 0.138 20.241 1.00 90.00 72 LEU A O 1
ATOM 575 N N . GLU A 1 73 ? -11.991 2.324 19.838 1.00 90.69 73 GLU A N 1
ATOM 576 C CA . GLU A 1 73 ? -12.825 2.583 21.013 1.00 90.69 73 GLU A CA 1
ATOM 577 C C . GLU A 1 73 ? -14.092 1.713 20.983 1.00 90.69 73 GLU A C 1
ATOM 579 O O . GLU A 1 73 ? -14.315 0.942 21.916 1.00 90.69 73 GLU A O 1
ATOM 584 N N . GLU A 1 74 ? -14.834 1.701 19.867 1.00 89.06 74 GLU A N 1
ATOM 585 C CA . GLU A 1 74 ? -16.041 0.870 19.698 1.00 89.06 74 GLU A CA 1
ATOM 586 C C . GLU A 1 74 ? -15.768 -0.636 19.894 1.00 89.06 74 GLU A C 1
ATOM 588 O O . GLU A 1 74 ? -16.568 -1.361 20.492 1.00 89.06 74 GLU A O 1
ATOM 593 N N . ILE A 1 75 ? -14.639 -1.141 19.388 1.00 87.38 75 ILE A N 1
ATOM 594 C CA . ILE A 1 75 ? -14.263 -2.556 19.535 1.00 87.38 75 ILE A CA 1
ATOM 595 C C . ILE A 1 75 ? -13.857 -2.865 20.977 1.00 87.38 75 ILE A C 1
ATOM 597 O O . ILE A 1 75 ? -14.218 -3.920 21.501 1.00 87.38 75 ILE A O 1
ATOM 601 N N . THR A 1 76 ? -13.126 -1.954 21.618 1.00 86.31 76 THR A N 1
ATOM 602 C CA . THR A 1 76 ? -12.641 -2.129 22.993 1.00 86.31 76 THR A CA 1
ATOM 603 C C . THR A 1 76 ? -13.796 -2.112 23.994 1.00 86.31 76 THR A C 1
ATOM 605 O O . THR A 1 76 ? -13.787 -2.883 24.951 1.00 86.31 76 THR A O 1
ATOM 608 N N . GLU A 1 77 ? -14.842 -1.321 23.738 1.00 88.06 77 GLU A N 1
ATOM 609 C CA . GLU A 1 77 ? -16.091 -1.359 24.510 1.00 88.06 77 GLU A CA 1
ATOM 610 C C . GLU A 1 77 ? -16.822 -2.708 24.396 1.00 88.06 77 GLU A C 1
ATOM 612 O O . GLU A 1 77 ? -17.503 -3.136 25.329 1.00 88.06 77 GLU A O 1
ATOM 617 N N . ARG A 1 78 ? -16.671 -3.407 23.264 1.00 83.00 78 ARG A N 1
ATOM 618 C CA . ARG A 1 78 ? -17.324 -4.697 22.983 1.00 83.00 78 ARG A CA 1
ATO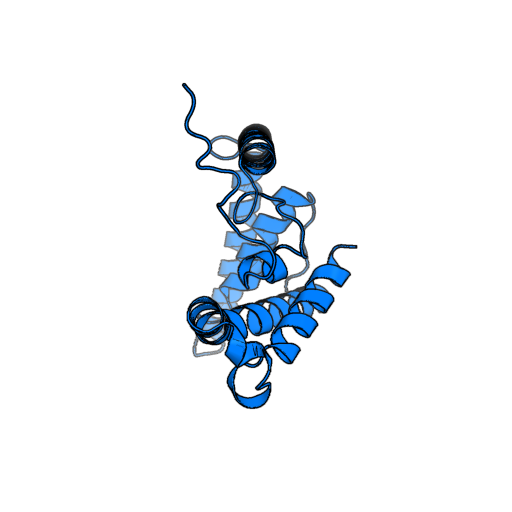M 619 C C . ARG A 1 78 ? -16.504 -5.918 23.407 1.00 83.00 78 ARG A C 1
ATOM 621 O O . ARG A 1 78 ? -17.030 -7.031 23.356 1.00 83.00 78 ARG A O 1
ATOM 628 N N . GLY A 1 79 ? -15.252 -5.741 23.836 1.00 83.25 79 GLY A N 1
ATOM 629 C CA . GLY A 1 79 ? -14.419 -6.813 24.380 1.00 83.25 79 GLY A CA 1
ATOM 630 C C . GLY A 1 79 ? -12.999 -6.859 23.813 1.00 83.25 79 GLY A C 1
ATOM 631 O O . GLY A 1 79 ? -12.298 -5.854 23.743 1.00 83.25 79 GLY A O 1
ATOM 632 N N . ILE A 1 80 ? -12.524 -8.067 23.488 1.00 82.25 80 ILE A N 1
ATOM 633 C CA . ILE A 1 80 ? -11.113 -8.311 23.156 1.00 82.25 80 ILE A CA 1
ATOM 634 C C . ILE A 1 80 ? -10.788 -7.790 21.750 1.00 82.25 80 ILE A C 1
ATOM 636 O O . ILE A 1 80 ? -11.348 -8.250 20.756 1.00 82.25 80 ILE A O 1
ATOM 640 N N . PHE A 1 81 ? -9.818 -6.880 21.670 1.00 86.25 81 PHE A N 1
ATOM 641 C CA . PHE A 1 81 ? -9.284 -6.352 20.419 1.00 86.25 81 PHE A CA 1
ATOM 642 C C . PHE A 1 81 ? -8.361 -7.360 19.715 1.00 86.25 81 PHE A C 1
ATOM 644 O O . PHE A 1 81 ? -7.376 -7.829 20.290 1.00 86.25 81 PHE A O 1
ATOM 651 N N . GLN A 1 82 ? -8.644 -7.651 18.441 1.00 84.00 82 GLN A N 1
ATOM 652 C CA . GLN A 1 82 ? -7.757 -8.416 17.565 1.00 84.00 82 GLN A CA 1
ATOM 653 C C . GLN A 1 82 ? -6.986 -7.459 16.633 1.00 84.00 82 GLN A C 1
ATOM 655 O O . GLN A 1 82 ? -7.562 -6.949 15.672 1.00 84.00 82 GLN A O 1
ATOM 660 N N . PRO A 1 83 ? -5.676 -7.234 16.856 1.00 82.69 83 PRO A N 1
ATOM 661 C CA . PRO A 1 83 ? -4.892 -6.287 16.055 1.00 82.69 83 PRO A CA 1
ATOM 662 C C . PRO A 1 83 ? -4.607 -6.772 14.630 1.00 82.69 83 PRO A C 1
ATOM 664 O O . PRO A 1 83 ? -4.349 -5.970 13.732 1.00 82.69 83 PRO A O 1
ATOM 667 N N . HIS A 1 84 ? -4.622 -8.088 14.401 1.00 83.88 84 HIS A N 1
ATOM 668 C CA . HIS A 1 84 ? -4.375 -8.648 13.077 1.00 83.88 84 HIS A CA 1
ATOM 669 C C . HIS A 1 84 ? -5.520 -8.280 12.133 1.00 83.88 84 HIS A C 1
ATOM 671 O O . HIS A 1 84 ? -6.670 -8.588 12.429 1.00 83.88 84 HIS A O 1
ATOM 677 N N . GLY A 1 85 ? -5.226 -7.646 10.997 1.00 80.50 85 GLY A N 1
ATOM 678 C CA . GLY A 1 85 ? -6.276 -7.204 10.075 1.00 80.50 85 GLY A CA 1
ATOM 679 C C . GLY A 1 85 ? -6.656 -5.735 10.212 1.00 80.50 85 GLY A C 1
ATOM 680 O O . GLY A 1 85 ? -6.955 -5.081 9.217 1.00 80.50 85 GLY A O 1
ATOM 681 N N . PHE A 1 86 ? -6.614 -5.211 11.437 1.00 85.81 86 PHE A N 1
ATOM 682 C CA . PHE A 1 86 ? -7.255 -3.945 11.786 1.00 85.81 86 PHE A CA 1
ATOM 683 C C . PHE A 1 86 ? -6.701 -2.746 11.002 1.00 85.81 86 PHE A C 1
ATOM 685 O O . PHE A 1 86 ? -7.455 -1.945 10.457 1.00 85.81 86 PHE A O 1
ATOM 692 N N . PHE A 1 87 ? -5.377 -2.666 10.863 1.00 87.81 87 PHE A N 1
ATOM 693 C CA . PHE A 1 87 ? -4.707 -1.548 10.192 1.00 87.81 87 PHE A CA 1
ATOM 694 C C . PHE A 1 87 ? -4.614 -1.685 8.668 1.00 87.81 87 PHE A C 1
ATOM 696 O O . PHE A 1 87 ? -4.093 -0.784 8.011 1.00 87.81 87 PHE A O 1
ATOM 703 N N . HIS A 1 88 ? -5.099 -2.780 8.078 1.00 86.88 88 HIS A N 1
ATOM 704 C CA . HIS A 1 88 ? -4.961 -3.009 6.638 1.00 86.88 88 HIS A CA 1
ATOM 705 C C . HIS A 1 88 ? -5.757 -1.989 5.821 1.00 86.88 88 HIS A C 1
ATOM 707 O O . HIS A 1 88 ? -5.206 -1.362 4.920 1.00 86.88 88 HIS A O 1
ATOM 713 N N . VAL A 1 89 ? -7.027 -1.789 6.180 1.00 86.75 89 VAL A N 1
ATOM 714 C CA . VAL A 1 89 ? -7.923 -0.843 5.505 1.00 86.75 89 VAL A CA 1
ATOM 715 C C . VAL A 1 89 ? -7.448 0.607 5.681 1.00 86.75 89 VAL A C 1
ATOM 717 O O . VAL A 1 89 ? -7.245 1.253 4.656 1.00 86.75 89 VAL A O 1
ATOM 720 N N . PRO A 1 90 ? -7.158 1.103 6.906 1.00 89.19 90 PRO A N 1
ATOM 721 C CA . PRO A 1 90 ? -6.636 2.460 7.092 1.00 89.19 90 PRO A CA 1
ATOM 722 C C . PRO A 1 90 ? -5.353 2.741 6.309 1.00 89.19 90 PRO A C 1
ATOM 724 O O . PRO A 1 90 ? -5.216 3.759 5.631 1.00 89.19 90 PRO A O 1
ATOM 727 N N . THR A 1 91 ? -4.407 1.799 6.343 1.00 89.00 91 THR A N 1
ATOM 728 C CA . THR A 1 91 ? -3.135 1.956 5.627 1.00 89.00 91 THR A CA 1
ATOM 729 C C . THR A 1 91 ? -3.365 2.005 4.119 1.00 89.00 91 THR A C 1
ATOM 731 O O . THR A 1 91 ? -2.765 2.824 3.420 1.00 89.00 91 THR A O 1
ATOM 734 N N . LEU A 1 92 ? -4.245 1.141 3.607 1.00 88.56 92 LEU A N 1
ATOM 735 C CA . LEU A 1 92 ? -4.556 1.087 2.187 1.00 88.56 92 LEU A CA 1
ATOM 736 C C . LEU A 1 92 ? -5.323 2.329 1.725 1.00 88.56 92 LEU A C 1
ATOM 738 O O . LEU A 1 92 ? -5.021 2.828 0.650 1.00 88.56 92 LEU A O 1
ATOM 742 N N . ASN A 1 93 ? -6.231 2.875 2.534 1.00 88.69 93 ASN A N 1
ATOM 743 C CA . ASN A 1 93 ? -6.941 4.122 2.242 1.00 88.69 93 ASN A CA 1
ATOM 744 C C . ASN A 1 93 ? -5.992 5.311 2.103 1.00 88.69 93 ASN A C 1
ATOM 746 O O . ASN A 1 93 ? -6.101 6.064 1.137 1.00 88.69 93 ASN A O 1
ATOM 750 N N . ILE A 1 94 ? -5.017 5.446 3.008 1.00 88.56 94 ILE A N 1
ATOM 751 C CA . ILE A 1 94 ? -3.989 6.490 2.909 1.00 88.56 94 ILE A CA 1
ATOM 752 C C . ILE A 1 94 ? -3.214 6.336 1.593 1.00 88.56 94 ILE A C 1
ATOM 754 O O . ILE A 1 94 ? -3.084 7.294 0.831 1.00 88.56 94 ILE A O 1
ATOM 758 N N . LEU A 1 95 ? -2.736 5.124 1.286 1.00 86.56 95 LEU A N 1
ATOM 759 C CA . LEU A 1 95 ? -2.016 4.829 0.039 1.00 86.56 95 LEU A CA 1
ATOM 760 C C . LEU A 1 95 ? -2.875 5.048 -1.212 1.00 86.56 95 LEU A C 1
ATOM 762 O O . LEU A 1 95 ? -2.385 5.571 -2.211 1.00 86.56 95 LEU A O 1
ATOM 766 N N . TRP A 1 96 ? -4.149 4.675 -1.170 1.00 86.50 96 TRP A N 1
ATOM 767 C CA . TRP A 1 96 ? -5.071 4.850 -2.283 1.00 86.50 96 TRP A CA 1
ATOM 768 C C . TRP A 1 96 ? -5.360 6.320 -2.534 1.00 86.50 96 TRP A C 1
ATOM 770 O O . TRP A 1 96 ? -5.300 6.774 -3.674 1.00 86.50 96 TRP A O 1
ATOM 780 N N . TYR A 1 97 ? -5.553 7.090 -1.467 1.00 84.50 97 TYR A N 1
ATOM 781 C CA . TYR A 1 97 ? -5.715 8.529 -1.551 1.00 84.50 97 TYR A CA 1
ATOM 782 C C . TYR A 1 97 ? -4.514 9.194 -2.233 1.00 84.50 97 TYR A C 1
ATOM 784 O O . TYR A 1 97 ? -4.683 10.057 -3.094 1.00 84.50 97 TYR A O 1
ATOM 792 N N . PHE A 1 98 ? -3.293 8.749 -1.927 1.00 79.94 98 PHE A N 1
ATOM 793 C CA . PHE A 1 98 ? -2.093 9.242 -2.602 1.00 79.94 98 PHE A CA 1
ATOM 794 C C . PHE A 1 98 ? -2.074 8.990 -4.109 1.00 79.94 98 PHE A C 1
ATOM 796 O O . PHE A 1 98 ? -1.524 9.798 -4.857 1.00 79.94 98 PHE A O 1
ATOM 803 N N . ILE A 1 99 ? -2.608 7.851 -4.545 1.00 80.44 99 ILE A N 1
ATOM 804 C CA . ILE A 1 99 ? -2.510 7.392 -5.933 1.00 80.44 99 ILE A CA 1
ATOM 805 C C . ILE A 1 99 ? -3.696 7.903 -6.759 1.00 80.44 99 ILE A C 1
ATOM 807 O O . ILE A 1 99 ? -3.502 8.404 -7.865 1.00 80.44 99 ILE A O 1
ATOM 811 N N . ALA A 1 100 ? -4.910 7.791 -6.221 1.00 81.81 100 ALA A N 1
ATOM 812 C CA . ALA A 1 100 ? -6.173 8.024 -6.915 1.00 81.81 100 ALA A CA 1
ATOM 813 C C . ALA A 1 100 ? -6.926 9.279 -6.434 1.00 81.81 100 ALA A C 1
ATOM 815 O O . ALA A 1 100 ? -7.925 9.659 -7.040 1.00 81.81 100 ALA A O 1
ATOM 816 N N . GLY A 1 101 ? -6.492 9.926 -5.344 1.00 80.44 101 GLY A N 1
ATOM 817 C CA . GLY A 1 101 ? -7.154 11.110 -4.777 1.00 80.44 101 GLY A CA 1
ATOM 818 C C . GLY A 1 101 ? -8.527 10.838 -4.151 1.00 80.44 101 GLY A C 1
ATOM 819 O O . GLY A 1 101 ? -9.232 11.781 -3.790 1.00 80.44 101 GLY A O 1
ATOM 820 N N . THR A 1 102 ? -8.912 9.569 -4.028 1.00 82.31 102 THR A N 1
ATOM 821 C CA . THR A 1 102 ? -10.193 9.100 -3.487 1.00 82.31 102 THR A CA 1
ATOM 822 C C . THR A 1 102 ? -9.951 8.157 -2.310 1.00 82.31 102 THR A C 1
ATOM 824 O O . THR A 1 102 ? -8.848 7.637 -2.147 1.00 82.31 102 THR A O 1
ATOM 827 N N . ARG A 1 103 ? -10.966 7.962 -1.463 1.00 79.38 103 ARG A N 1
ATOM 828 C CA . ARG A 1 103 ? -10.926 7.013 -0.340 1.00 79.38 103 ARG A CA 1
ATOM 829 C C . ARG A 1 103 ? -12.008 5.958 -0.512 1.00 79.38 103 ARG A C 1
ATOM 831 O O . ARG A 1 103 ? -13.088 6.287 -1.005 1.00 79.38 103 ARG A O 1
ATOM 838 N N . PHE A 1 104 ? -11.741 4.738 -0.064 1.00 81.56 104 PHE A N 1
ATOM 839 C CA . PHE A 1 104 ? -12.772 3.714 0.035 1.00 81.56 104 PHE A CA 1
ATOM 840 C C . PHE A 1 104 ? -13.524 3.846 1.359 1.00 81.56 104 PHE A C 1
ATOM 842 O O . PHE A 1 104 ? -13.000 4.348 2.359 1.00 81.56 104 PHE A O 1
ATOM 849 N N . SER A 1 105 ? -14.764 3.361 1.383 1.00 81.19 105 SER A N 1
ATOM 850 C CA . SER A 1 105 ? -15.441 3.113 2.655 1.00 81.19 105 SER A CA 1
ATOM 851 C C . SER A 1 105 ? -14.735 1.967 3.383 1.00 81.19 105 SER A C 1
ATOM 853 O O . SER A 1 105 ? -14.296 1.004 2.760 1.00 81.19 105 SER A O 1
ATOM 855 N N . HIS A 1 106 ? -14.649 2.007 4.714 1.00 74.75 106 HIS A N 1
ATOM 856 C CA . HIS A 1 106 ? -14.023 0.893 5.442 1.00 74.75 106 HIS A CA 1
ATOM 857 C C . HIS A 1 106 ? -14.813 -0.418 5.329 1.00 74.75 106 HIS A C 1
ATOM 859 O O . HIS A 1 106 ? -14.249 -1.498 5.504 1.00 74.75 106 HIS A O 1
ATOM 865 N N . SER A 1 107 ? -16.109 -0.316 5.033 1.00 77.50 107 SER A N 1
ATOM 866 C CA . SER A 1 107 ? -17.012 -1.446 4.804 1.00 77.50 107 SER A CA 1
ATOM 867 C C . SER A 1 107 ? -17.188 -1.762 3.319 1.00 77.50 107 SER A C 1
ATOM 869 O O . SER A 1 107 ? -18.124 -2.474 2.964 1.00 77.50 107 SER A O 1
ATOM 871 N N . ASP A 1 108 ? -16.341 -1.205 2.451 1.00 84.25 108 ASP A N 1
ATOM 872 C CA . ASP A 1 108 ? -16.426 -1.433 1.016 1.00 84.25 108 ASP A CA 1
ATOM 873 C C . ASP A 1 108 ? -16.122 -2.909 0.690 1.00 84.25 108 ASP A C 1
ATOM 875 O O . ASP A 1 108 ? -15.017 -3.385 0.986 1.00 84.25 108 ASP A O 1
ATOM 879 N N . PRO A 1 109 ? -17.086 -3.658 0.120 1.00 82.62 109 PRO A N 1
ATOM 880 C CA . PRO A 1 109 ? -16.883 -5.062 -0.207 1.00 82.62 109 PRO A CA 1
ATOM 881 C C . PRO A 1 109 ? -15.783 -5.262 -1.257 1.00 82.62 109 PRO A C 1
ATOM 883 O O . PRO A 1 109 ? -15.064 -6.256 -1.175 1.00 82.62 109 PRO A O 1
ATOM 886 N N . GLU A 1 110 ? -15.593 -4.318 -2.183 1.00 81.50 110 GLU A N 1
ATOM 887 C CA . GLU A 1 110 ? -14.564 -4.408 -3.223 1.00 81.50 110 GLU A CA 1
ATOM 888 C C . GLU A 1 110 ? -13.160 -4.277 -2.622 1.00 81.50 110 GLU A C 1
ATOM 890 O O . GLU A 1 110 ? -12.248 -5.031 -2.969 1.00 81.50 110 GLU A O 1
ATOM 895 N N . LEU A 1 111 ? -12.985 -3.380 -1.643 1.00 82.81 111 LEU A N 1
ATOM 896 C CA . LEU A 1 111 ? -11.716 -3.233 -0.925 1.00 82.81 111 LEU A CA 1
ATOM 897 C C . LEU A 1 111 ? -11.372 -4.487 -0.113 1.00 82.81 111 LEU A C 1
ATOM 899 O O . LEU A 1 111 ? -10.215 -4.914 -0.068 1.00 82.81 111 LEU A O 1
ATOM 903 N N . GLN A 1 112 ? -12.372 -5.077 0.542 1.00 83.56 112 GLN A N 1
ATOM 904 C CA . GLN A 1 112 ? -12.196 -6.311 1.306 1.00 83.56 112 GLN A CA 1
ATOM 905 C C . GLN A 1 112 ? -11.812 -7.475 0.389 1.00 83.56 112 GLN A C 1
ATOM 907 O O . GLN A 1 112 ? -10.915 -8.251 0.724 1.00 83.56 112 GLN A O 1
ATOM 912 N N . GLU A 1 113 ? -12.436 -7.575 -0.785 1.00 84.81 113 GLU A N 1
ATOM 913 C CA . GLU A 1 113 ? -12.095 -8.579 -1.792 1.00 84.81 113 GLU A CA 1
ATOM 914 C C . GLU A 1 113 ? -10.662 -8.385 -2.320 1.00 84.81 113 GLU A C 1
ATOM 916 O O . GLU A 1 113 ? -9.873 -9.335 -2.361 1.00 84.81 113 GLU A O 1
ATOM 921 N N . LEU A 1 114 ? -10.271 -7.142 -2.622 1.00 83.69 114 LEU A N 1
ATOM 922 C CA . LEU A 1 114 ? -8.908 -6.803 -3.035 1.00 83.69 114 LEU A CA 1
ATOM 923 C C . LEU A 1 114 ? -7.871 -7.208 -1.978 1.00 83.69 114 LEU A C 1
ATOM 925 O O . LEU A 1 114 ? -6.840 -7.805 -2.306 1.00 83.69 114 LEU A O 1
ATOM 929 N N . LEU A 1 115 ? -8.143 -6.916 -0.703 1.00 85.25 115 LEU A N 1
ATOM 930 C CA . LEU A 1 115 ? -7.285 -7.315 0.410 1.00 85.25 115 LEU A CA 1
ATOM 931 C C . LEU A 1 115 ? -7.170 -8.840 0.503 1.00 85.25 115 LEU A C 1
ATOM 933 O O . LEU A 1 115 ? -6.062 -9.353 0.664 1.00 85.25 115 LEU A O 1
ATOM 937 N N . GLN A 1 116 ? -8.267 -9.585 0.341 1.00 84.56 116 GLN A N 1
ATOM 938 C CA . GLN A 1 116 ? -8.230 -11.052 0.325 1.00 84.56 116 GLN A CA 1
ATOM 939 C C . GLN A 1 116 ? -7.347 -11.593 -0.804 1.00 84.56 116 GLN A C 1
ATOM 941 O O . GLN A 1 116 ? -6.518 -12.476 -0.557 1.00 84.56 116 GLN A O 1
ATOM 946 N N . TYR A 1 117 ? -7.453 -11.036 -2.016 1.00 82.38 117 TYR A N 1
ATOM 947 C CA . TYR A 1 117 ? -6.564 -11.400 -3.123 1.00 82.38 117 TYR A CA 1
ATOM 948 C C . TYR A 1 117 ? -5.102 -11.081 -2.811 1.00 82.38 117 TYR A C 1
ATOM 950 O O . TYR A 1 117 ? -4.225 -11.915 -3.053 1.00 82.38 117 TYR A O 1
ATOM 958 N N . PHE A 1 118 ? -4.831 -9.924 -2.206 1.00 81.50 118 PHE A N 1
ATOM 959 C CA . PHE A 1 118 ? -3.485 -9.538 -1.794 1.00 81.50 118 PHE A CA 1
ATOM 960 C C . PHE A 1 118 ? -2.898 -10.483 -0.731 1.00 81.50 118 PHE A C 1
ATOM 962 O O . PHE A 1 118 ? -1.728 -10.864 -0.836 1.00 81.50 118 PHE A O 1
ATOM 969 N N . TYR A 1 119 ? -3.684 -10.913 0.263 1.00 79.88 119 TYR A N 1
ATOM 970 C CA . TYR A 1 119 ? -3.237 -11.877 1.279 1.00 79.88 119 TYR A CA 1
ATOM 971 C C . TYR A 1 119 ? -2.985 -13.258 0.696 1.00 79.88 119 TYR A C 1
ATOM 973 O O . TYR A 1 119 ? -1.945 -13.852 0.986 1.00 79.88 119 TYR A O 1
ATOM 981 N N . ALA A 1 120 ? -3.897 -13.760 -0.138 1.00 77.38 120 ALA A N 1
ATOM 982 C CA . ALA A 1 120 ? -3.719 -15.037 -0.818 1.00 77.38 120 ALA A CA 1
ATOM 983 C C . ALA A 1 120 ? -2.434 -15.026 -1.660 1.00 77.38 120 ALA A C 1
ATOM 985 O O . ALA A 1 120 ? -1.603 -15.928 -1.552 1.00 77.38 120 ALA A O 1
ATOM 986 N N . TRP A 1 121 ? -2.212 -13.945 -2.411 1.00 75.19 121 TRP A N 1
ATOM 987 C CA . TRP A 1 121 ? -1.005 -13.757 -3.209 1.00 75.19 121 TRP A CA 1
ATOM 988 C C . TRP A 1 121 ? 0.280 -13.685 -2.361 1.00 75.19 121 TRP A C 1
ATOM 990 O O . TRP A 1 121 ? 1.275 -14.332 -2.701 1.00 75.19 121 TRP A O 1
ATOM 1000 N N . ASN A 1 122 ? 0.275 -12.953 -1.238 1.00 75.06 122 ASN A N 1
ATOM 1001 C CA . ASN A 1 122 ? 1.431 -12.862 -0.332 1.00 75.06 122 ASN A CA 1
ATOM 1002 C C . ASN A 1 122 ? 1.715 -14.169 0.417 1.00 75.06 122 ASN A C 1
ATOM 1004 O O . ASN A 1 122 ? 2.875 -14.500 0.659 1.00 75.06 122 ASN A O 1
ATOM 1008 N N . ARG A 1 123 ? 0.684 -14.936 0.778 1.00 73.62 123 ARG A N 1
ATOM 1009 C CA . ARG A 1 123 ? 0.852 -16.222 1.464 1.00 73.62 123 ARG A CA 1
ATOM 1010 C C . ARG A 1 123 ? 1.572 -17.231 0.575 1.00 73.62 123 ARG A C 1
ATOM 1012 O O . ARG A 1 123 ? 2.546 -17.838 1.018 1.00 73.62 123 ARG A O 1
ATOM 1019 N N . SER A 1 124 ? 1.148 -17.354 -0.680 1.00 65.19 124 SER A N 1
ATOM 1020 C CA . SER A 1 124 ? 1.772 -18.277 -1.635 1.00 65.19 124 SER A CA 1
ATOM 1021 C C . SER A 1 124 ? 3.164 -17.809 -2.093 1.00 65.19 124 SER A C 1
ATOM 1023 O O . SER A 1 124 ? 3.931 -18.591 -2.651 1.00 65.19 124 SER A O 1
ATOM 1025 N N . PHE A 1 125 ? 3.548 -16.558 -1.808 1.00 64.31 125 PHE A N 1
ATOM 1026 C CA . PHE A 1 125 ? 4.873 -16.039 -2.143 1.00 64.31 125 PHE A CA 1
ATOM 1027 C C . PHE A 1 125 ? 6.011 -16.638 -1.299 1.00 64.31 125 PHE A C 1
ATOM 1029 O O . PHE A 1 125 ? 7.016 -17.061 -1.868 1.00 64.31 125 PHE A O 1
ATOM 1036 N N . ASN A 1 126 ? 5.891 -16.671 0.033 1.00 60.03 126 ASN A N 1
ATOM 1037 C CA . ASN A 1 126 ? 7.057 -16.896 0.906 1.00 60.03 126 ASN A CA 1
ATOM 1038 C C . ASN A 1 126 ? 7.700 -18.286 0.748 1.00 60.03 126 ASN A C 1
ATOM 1040 O O . ASN A 1 126 ? 8.928 -18.399 0.747 1.00 60.03 126 ASN A O 1
ATOM 1044 N N . LEU A 1 127 ? 6.891 -19.334 0.577 1.00 56.12 127 LEU A N 1
ATOM 1045 C CA . LEU A 1 127 ? 7.387 -20.706 0.408 1.00 56.12 127 LEU A CA 1
ATOM 1046 C C . LEU A 1 127 ? 7.588 -21.065 -1.069 1.00 56.12 127 LEU A C 1
ATOM 1048 O O . LEU A 1 127 ? 8.655 -21.556 -1.438 1.00 56.12 127 LEU A O 1
ATOM 1052 N N . GLY A 1 128 ? 6.614 -20.750 -1.927 1.00 62.94 128 GLY A N 1
ATOM 1053 C CA . GLY A 1 128 ? 6.658 -21.093 -3.348 1.00 62.94 128 GLY A CA 1
ATOM 1054 C C . GLY A 1 128 ? 7.766 -20.359 -4.098 1.00 62.94 128 GLY A C 1
ATOM 1055 O O . GLY A 1 128 ? 8.557 -20.990 -4.791 1.00 62.94 128 GLY A O 1
ATOM 1056 N N . ALA A 1 129 ? 7.901 -19.040 -3.935 1.00 63.75 129 ALA A N 1
ATOM 1057 C CA . ALA A 1 129 ? 8.836 -18.277 -4.760 1.00 63.75 129 ALA A CA 1
ATOM 1058 C C . ALA A 1 129 ? 10.303 -18.507 -4.390 1.00 63.75 129 ALA A C 1
ATOM 1060 O O . ALA A 1 129 ? 11.143 -18.548 -5.283 1.00 63.75 129 ALA A O 1
ATOM 1061 N N . THR A 1 130 ? 10.618 -18.705 -3.107 1.00 65.88 130 THR A N 1
ATOM 1062 C CA . THR A 1 130 ? 11.986 -19.020 -2.662 1.00 65.88 130 THR A CA 1
ATOM 1063 C C . THR A 1 130 ? 12.404 -20.421 -3.114 1.00 65.88 130 THR A C 1
ATOM 1065 O O . THR A 1 130 ? 13.519 -20.612 -3.600 1.00 65.88 130 THR A O 1
ATOM 1068 N N . MET A 1 131 ? 11.504 -21.406 -3.017 1.00 69.44 131 MET A N 1
ATOM 1069 C CA . MET A 1 131 ? 11.777 -22.764 -3.498 1.00 69.44 131 MET A CA 1
ATOM 1070 C C . MET A 1 131 ? 11.862 -22.825 -5.022 1.00 69.44 131 MET A C 1
ATOM 1072 O O . MET A 1 131 ? 12.793 -23.426 -5.543 1.00 69.44 131 MET A O 1
ATOM 1076 N N . LEU A 1 132 ? 10.951 -22.166 -5.740 1.00 70.94 132 LEU A N 1
ATOM 1077 C CA . LEU A 1 132 ? 10.970 -22.101 -7.203 1.00 70.94 132 LEU A CA 1
ATOM 1078 C C . LEU A 1 132 ? 12.164 -21.293 -7.733 1.00 70.94 132 LEU A C 1
ATOM 1080 O O . LEU A 1 132 ? 12.656 -21.575 -8.821 1.00 70.94 132 LEU A O 1
ATOM 1084 N N . HIS A 1 133 ? 12.651 -20.307 -6.973 1.00 71.69 133 HIS A N 1
ATOM 1085 C CA . HIS A 1 133 ? 13.877 -19.580 -7.298 1.00 71.69 133 HIS A CA 1
ATOM 1086 C C . HIS A 1 133 ? 15.096 -20.506 -7.259 1.00 71.69 133 HIS A C 1
ATOM 1088 O O . HIS A 1 133 ? 15.903 -20.511 -8.184 1.00 71.69 133 HIS A O 1
ATOM 1094 N N . SER A 1 134 ? 15.228 -21.284 -6.185 1.00 78.62 134 SER A N 1
ATOM 1095 C CA . SER A 1 134 ? 16.358 -22.199 -5.992 1.00 78.62 134 SER A CA 1
ATOM 1096 C C . SER A 1 134 ? 16.244 -23.465 -6.849 1.00 78.62 134 SER A C 1
ATOM 1098 O O . SER A 1 134 ? 17.255 -24.002 -7.293 1.00 78.62 134 SER A O 1
ATOM 1100 N N . TYR A 1 135 ? 15.020 -23.924 -7.122 1.00 79.12 135 TYR A N 1
ATOM 1101 C CA . TYR A 1 135 ? 14.722 -25.160 -7.847 1.00 79.12 135 TYR A CA 1
ATOM 1102 C C . TYR A 1 135 ? 13.593 -24.947 -8.877 1.00 79.12 135 TYR A C 1
ATOM 1104 O O . TYR A 1 135 ? 12.450 -25.359 -8.653 1.00 79.12 135 TYR A O 1
ATOM 1112 N N . PRO A 1 136 ? 13.895 -24.355 -10.051 1.00 75.38 136 PRO A N 1
ATOM 1113 C CA . PRO A 1 136 ? 12.882 -23.977 -11.046 1.00 75.38 136 PRO A CA 1
ATOM 1114 C C . PRO A 1 136 ? 12.045 -25.137 -11.601 1.00 75.38 136 PRO A C 1
ATOM 1116 O O . PRO A 1 136 ? 10.925 -24.934 -12.065 1.00 75.38 136 PRO A O 1
ATOM 1119 N N . TRP A 1 137 ? 12.562 -26.366 -11.552 1.00 76.62 137 TRP A N 1
ATOM 1120 C CA . TRP A 1 137 ? 11.861 -27.564 -12.020 1.00 76.62 137 TRP A CA 1
ATOM 1121 C C . TRP A 1 137 ? 10.664 -27.951 -11.135 1.00 76.62 137 TRP A C 1
ATOM 1123 O O . TRP A 1 137 ? 9.761 -28.638 -11.612 1.00 76.62 137 TRP A O 1
ATOM 1133 N N . LEU A 1 138 ? 10.594 -27.466 -9.888 1.00 77.44 138 LEU A N 1
ATOM 1134 C CA . LEU A 1 138 ? 9.467 -27.728 -8.984 1.00 77.44 138 LEU A CA 1
ATOM 1135 C C . LEU A 1 138 ? 8.144 -27.108 -9.468 1.00 77.44 138 LEU A C 1
ATOM 1137 O O . LEU A 1 138 ? 7.079 -27.520 -9.009 1.00 77.44 138 LEU A O 1
ATOM 1141 N N . ARG A 1 139 ? 8.185 -26.182 -10.439 1.00 72.12 139 ARG A N 1
ATOM 1142 C CA . ARG A 1 139 ? 6.987 -25.586 -11.061 1.00 72.12 139 ARG A CA 1
ATOM 1143 C C . ARG A 1 139 ? 6.050 -26.611 -11.702 1.00 72.12 139 ARG A C 1
ATOM 1145 O O . ARG A 1 139 ? 4.865 -26.352 -11.840 1.00 72.12 139 ARG A O 1
ATOM 1152 N N . TYR A 1 140 ? 6.571 -27.776 -12.087 1.00 76.06 140 TYR A N 1
ATOM 1153 C CA . TYR A 1 140 ? 5.783 -28.846 -12.706 1.00 76.06 140 TYR A CA 1
ATOM 1154 C C . TYR A 1 140 ? 5.125 -29.787 -11.689 1.00 76.06 140 TYR A C 1
ATOM 1156 O O . TYR A 1 140 ? 4.525 -30.785 -12.084 1.00 76.06 140 TYR A O 1
ATOM 1164 N N . ILE A 1 141 ? 5.238 -29.496 -10.387 1.00 78.88 141 ILE A N 1
ATOM 1165 C CA . ILE A 1 141 ? 4.619 -30.273 -9.310 1.00 78.88 141 ILE A CA 1
ATOM 1166 C C . ILE A 1 141 ? 3.632 -29.362 -8.554 1.00 78.88 141 ILE A C 1
ATOM 1168 O O . ILE A 1 141 ? 3.984 -28.790 -7.517 1.00 78.88 141 ILE A O 1
ATOM 1172 N N . PRO A 1 142 ? 2.381 -29.227 -9.045 1.00 66.25 142 PRO A N 1
ATOM 1173 C CA . PRO A 1 142 ? 1.430 -28.214 -8.571 1.00 66.25 142 PRO A CA 1
ATOM 1174 C C . PRO A 1 142 ? 1.089 -28.334 -7.083 1.00 66.25 142 PRO A C 1
ATOM 1176 O O . PRO A 1 142 ? 0.921 -27.336 -6.388 1.00 66.25 142 PRO A O 1
ATOM 1179 N N . LYS A 1 143 ? 1.040 -29.572 -6.567 1.00 65.94 143 LYS A N 1
ATOM 1180 C CA . LYS A 1 143 ? 0.684 -29.872 -5.169 1.00 65.94 143 LYS A CA 1
ATOM 1181 C C . LYS A 1 143 ? 1.733 -29.424 -4.145 1.00 65.94 143 LYS A C 1
ATOM 1183 O O . LYS A 1 143 ? 1.401 -29.319 -2.973 1.00 65.94 143 LYS A O 1
ATOM 1188 N N . LEU A 1 144 ? 2.981 -29.214 -4.568 1.00 62.28 144 LEU A N 1
ATOM 1189 C CA . LEU A 1 144 ? 4.098 -28.854 -3.685 1.00 62.28 144 LEU A CA 1
ATOM 1190 C C . LEU A 1 144 ? 4.404 -27.354 -3.694 1.00 62.28 144 LEU A C 1
ATOM 1192 O O . LEU A 1 144 ? 4.984 -26.852 -2.738 1.00 62.28 144 LEU A O 1
ATOM 1196 N N . THR A 1 145 ? 4.042 -26.645 -4.764 1.00 61.75 145 THR A N 1
ATOM 1197 C CA . THR A 1 145 ? 4.487 -25.262 -4.994 1.00 61.75 145 THR A CA 1
ATOM 1198 C C . THR A 1 145 ? 3.369 -24.225 -4.970 1.00 61.75 145 THR A C 1
ATOM 1200 O O . THR A 1 145 ? 3.680 -23.037 -4.970 1.00 61.75 145 THR A O 1
ATOM 1203 N N . GLU A 1 146 ? 2.093 -24.644 -4.949 1.00 67.81 146 GLU A N 1
ATOM 1204 C CA . GLU A 1 146 ? 0.912 -23.761 -5.045 1.00 67.81 146 GLU A CA 1
ATOM 1205 C C . GLU A 1 146 ? 0.991 -22.751 -6.212 1.00 67.81 146 GLU A C 1
ATOM 1207 O O . GLU A 1 146 ? 0.370 -21.686 -6.183 1.00 67.81 146 GLU A O 1
ATOM 1212 N N . HIS A 1 147 ? 1.763 -23.076 -7.254 1.00 68.88 147 HIS A N 1
ATOM 1213 C CA . HIS A 1 147 ? 2.093 -22.144 -8.334 1.00 68.88 147 HIS A CA 1
ATOM 1214 C C . HIS A 1 147 ? 0.844 -21.697 -9.107 1.00 68.88 147 HIS A C 1
ATOM 1216 O O . HIS A 1 147 ? 0.659 -20.501 -9.322 1.00 68.88 147 HIS A O 1
ATOM 1222 N N . ASP A 1 148 ? -0.075 -22.619 -9.404 1.00 71.00 148 ASP A N 1
ATOM 1223 C CA . ASP A 1 148 ? -1.332 -22.309 -10.099 1.00 71.00 148 ASP A CA 1
ATOM 1224 C C . ASP A 1 148 ? -2.240 -21.371 -9.286 1.00 71.00 148 ASP A C 1
ATOM 1226 O O . ASP A 1 148 ? -2.809 -20.416 -9.820 1.00 71.00 148 ASP A O 1
ATOM 1230 N N . SER A 1 149 ? -2.358 -21.600 -7.974 1.00 71.50 149 SER A N 1
ATOM 1231 C CA . SER A 1 149 ? -3.122 -20.731 -7.067 1.00 71.50 149 SER A CA 1
ATOM 1232 C C . SER A 1 149 ? -2.535 -19.322 -7.029 1.00 71.50 149 SER A C 1
ATOM 1234 O O . SER A 1 149 ? -3.270 -18.333 -7.054 1.00 71.50 149 SER A O 1
ATOM 1236 N N . TRP A 1 150 ? -1.205 -19.228 -7.025 1.00 72.00 150 TRP A N 1
ATOM 1237 C CA . TRP A 1 150 ? -0.482 -17.966 -7.032 1.00 72.00 150 TRP A CA 1
ATOM 1238 C C . TRP A 1 150 ? -0.682 -17.182 -8.340 1.00 72.00 150 TRP A C 1
ATOM 1240 O O . TRP A 1 150 ? -1.007 -15.993 -8.290 1.00 72.00 150 TRP A O 1
ATOM 1250 N N . VAL A 1 151 ? -0.565 -17.838 -9.502 1.00 73.38 151 VAL A N 1
ATOM 1251 C CA . VAL A 1 151 ? -0.800 -17.212 -10.818 1.00 73.38 151 VAL A CA 1
ATOM 1252 C C . VAL A 1 151 ? -2.243 -16.714 -10.942 1.00 73.38 151 VAL A C 1
ATOM 1254 O O . VAL A 1 151 ? -2.469 -15.589 -11.389 1.00 73.38 151 VAL A O 1
ATOM 1257 N N . ASN A 1 152 ? -3.219 -17.507 -10.492 1.00 75.44 152 ASN A N 1
ATOM 1258 C CA . ASN A 1 152 ? -4.633 -17.130 -10.524 1.00 75.44 152 ASN A CA 1
ATOM 1259 C C . ASN A 1 152 ? -4.948 -15.949 -9.595 1.00 75.44 152 ASN A C 1
ATOM 1261 O O . ASN A 1 152 ? -5.661 -15.029 -9.994 1.00 75.44 152 ASN A O 1
ATOM 1265 N N . GLY A 1 153 ? -4.394 -15.931 -8.377 1.00 75.19 153 GLY A N 1
ATOM 1266 C CA . GLY A 1 153 ? -4.532 -14.793 -7.462 1.00 75.19 153 GLY A CA 1
ATOM 1267 C C . GLY A 1 153 ? -3.914 -13.515 -8.032 1.00 75.19 153 GLY A C 1
ATOM 1268 O O . GLY A 1 153 ? -4.517 -12.446 -7.965 1.00 75.19 153 GLY A O 1
ATOM 1269 N N . HIS A 1 154 ? -2.750 -13.638 -8.673 1.00 72.94 154 HIS A N 1
ATOM 1270 C CA . HIS A 1 154 ? -2.073 -12.524 -9.332 1.00 72.94 154 HIS A CA 1
ATOM 1271 C C . HIS A 1 154 ? -2.877 -11.957 -10.516 1.00 72.94 154 HIS A C 1
ATOM 1273 O O . HIS A 1 154 ? -2.927 -10.742 -10.698 1.00 72.94 154 HIS A O 1
ATOM 1279 N N . ALA A 1 155 ? -3.547 -12.814 -11.295 1.00 76.62 155 ALA A N 1
ATOM 1280 C CA . ALA A 1 155 ? -4.416 -12.389 -12.392 1.00 76.62 155 ALA A CA 1
ATOM 1281 C C . ALA A 1 155 ? -5.666 -11.643 -11.893 1.00 76.62 155 ALA A C 1
ATOM 1283 O O . ALA A 1 155 ? -5.993 -10.583 -12.422 1.00 76.62 155 ALA A O 1
ATOM 1284 N N . LYS A 1 156 ? -6.325 -12.152 -10.842 1.00 78.06 156 LYS A N 1
ATOM 1285 C CA . LYS A 1 156 ? -7.497 -11.499 -10.232 1.00 78.06 156 LYS A CA 1
ATOM 1286 C C . LYS A 1 156 ? -7.157 -10.142 -9.620 1.00 78.06 156 LYS A C 1
ATOM 1288 O O . LYS A 1 156 ? -7.871 -9.175 -9.850 1.00 78.06 156 LYS A O 1
ATOM 1293 N N . PHE A 1 157 ? -6.034 -10.057 -8.903 1.00 76.38 157 PHE A N 1
ATOM 1294 C CA . PHE A 1 157 ? -5.539 -8.789 -8.364 1.00 76.38 157 PHE A CA 1
ATOM 1295 C C . PHE A 1 157 ? -5.300 -7.757 -9.474 1.00 76.38 157 PHE A C 1
ATOM 1297 O O . PHE A 1 157 ? -5.609 -6.586 -9.302 1.00 76.38 157 PHE A O 1
ATOM 1304 N N . PHE A 1 158 ? -4.780 -8.182 -10.628 1.00 74.88 158 PHE A N 1
ATOM 1305 C CA . PHE A 1 158 ? -4.544 -7.282 -11.755 1.00 74.88 158 PHE A CA 1
ATOM 1306 C C . PHE A 1 158 ? -5.835 -6.806 -12.429 1.00 74.88 158 PHE A C 1
ATOM 1308 O O . PHE A 1 158 ? -5.919 -5.640 -12.801 1.00 74.88 158 PHE A O 1
ATOM 1315 N N . GLN A 1 159 ? -6.839 -7.679 -12.547 1.00 79.12 159 GLN A N 1
ATOM 1316 C CA . GLN A 1 159 ? -8.139 -7.332 -13.126 1.00 79.12 159 GLN A CA 1
ATOM 1317 C C . GLN A 1 159 ? -8.829 -6.185 -12.374 1.00 79.12 159 GLN A C 1
ATOM 1319 O O . GLN A 1 159 ? -9.528 -5.399 -12.996 1.00 79.12 159 GLN A O 1
ATOM 1324 N N . PHE A 1 160 ? -8.595 -6.052 -11.067 1.00 73.88 160 PHE A N 1
ATOM 1325 C CA . PHE A 1 160 ? -9.128 -4.948 -10.268 1.00 73.88 160 PHE A CA 1
ATOM 1326 C C . PHE A 1 160 ? -8.630 -3.561 -10.721 1.00 73.88 160 PHE A C 1
ATOM 1328 O O . PHE A 1 160 ? -9.318 -2.565 -10.531 1.00 73.88 160 PHE A O 1
ATOM 1335 N N . PHE A 1 161 ? -7.429 -3.475 -11.305 1.00 69.81 161 PHE A N 1
ATOM 1336 C CA . PHE A 1 161 ? -6.808 -2.201 -11.697 1.00 69.81 161 PHE A CA 1
ATOM 1337 C C . PHE A 1 161 ? -6.947 -1.866 -13.192 1.00 69.81 161 PHE A C 1
ATOM 1339 O O 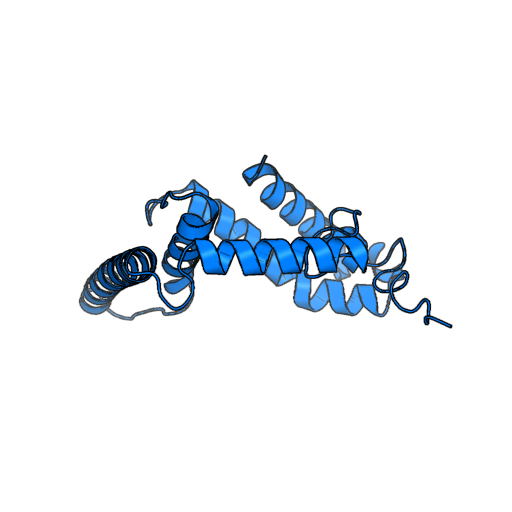. PHE A 1 161 ? -6.371 -0.863 -13.625 1.00 69.81 161 PHE A O 1
ATOM 1346 N N . GLN A 1 162 ? -7.630 -2.702 -13.984 1.00 64.12 162 GLN A N 1
ATOM 1347 C CA . GLN A 1 162 ? -7.904 -2.455 -15.408 1.00 64.12 162 GLN A CA 1
ATOM 1348 C C . GLN A 1 162 ? -9.259 -1.784 -15.603 1.00 64.12 162 GLN A C 1
ATOM 1350 O O . GLN A 1 162 ? -9.308 -0.869 -16.455 1.00 64.12 162 GLN A O 1
#

Organism: NCBI:txid39272

pLDDT: mean 77.24, std 11.48, range [33.59, 93.75]

Secondary structure (DSSP, 8-state):
-----STTSS-TT-HHHHHTTTS--TTTS--HHHHHHHHHHHHHHHHHTTTTT-HHHHHHHHHHHHHHHHHHHHHHHHS----TTTTHHHHHHHHHHHHHS----TT-HHHHHHHHHHHHHHHHHHHHHHHHHH-GGGGG-HHHH-HHHHHHHHHHHHHTT-

Sequence (162 aa):
MSSPDCLSRLPPGHVLHERSFKKPLGILFGNEINWAVCRSFASKTLHKLGFGRGARLEYYINTEVEDTILKLEEITERGIFQPHGFFHVPTLNILWYFIAGTRFSHSDPELQELLQYFYAWNRSFNLGATMLHSYPWLRYIPKLTEHDSWVNGHAKFFQFFQ

InterPro domains:
  IPR001128 Cytochrome P450 [PF00067] (11-146)
  IPR050182 Cytochrome P450 family 2 [PTHR24300] (14-158)

Foldseek 3Di:
DDDPPFVVLDDQLAPVCVVVVVALAAQPRHTPVRNVVNVVVVVVLCVVLQNPHDPVLVVLLVVLVVVLVVVVVVVVVVPDDDPVPSCPQSVVQSVCCSVPVDGDDSPDPLVVVLVVLVVQLVVLCPQQNVCCNVPVVCCVVCVRRVVVSNSVSSVVNVVSVD